Protein AF-A0A4R3SKT5-F1 (afdb_monomer_lite)

Structure (mmCIF, N/CA/C/O backbone):
data_AF-A0A4R3SKT5-F1
#
_entry.id   AF-A0A4R3SKT5-F1
#
loop_
_atom_site.group_PDB
_atom_site.id
_atom_site.type_symbol
_atom_site.label_atom_id
_atom_site.label_alt_id
_atom_site.label_comp_id
_atom_site.label_asym_id
_atom_site.label_entity_id
_atom_site.label_seq_id
_atom_site.pdbx_PDB_ins_code
_atom_site.Cartn_x
_atom_site.Cartn_y
_atom_site.Cartn_z
_atom_site.occupancy
_atom_site.B_iso_or_equiv
_atom_site.auth_seq_id
_atom_site.auth_comp_id
_atom_site.auth_asym_id
_atom_site.auth_atom_id
_atom_site.pdbx_PDB_model_num
ATOM 1 N N . MET A 1 1 ? 6.971 61.354 9.920 1.00 44.44 1 MET A N 1
ATOM 2 C CA . MET A 1 1 ? 5.887 60.884 9.034 1.00 44.44 1 MET A CA 1
ATOM 3 C C . MET A 1 1 ? 6.390 59.648 8.307 1.00 44.44 1 MET A C 1
ATOM 5 O O . MET A 1 1 ? 7.080 59.785 7.312 1.00 44.44 1 MET A O 1
ATOM 9 N N . ILE A 1 2 ? 6.127 58.465 8.864 1.00 46.84 2 ILE A N 1
ATOM 10 C CA . ILE A 1 2 ? 6.277 57.174 8.182 1.00 46.84 2 ILE A CA 1
ATOM 11 C C . ILE A 1 2 ? 4.860 56.619 8.070 1.00 46.84 2 ILE A C 1
ATOM 13 O O . ILE A 1 2 ? 4.186 56.496 9.095 1.00 46.84 2 ILE A O 1
ATOM 17 N N . ARG A 1 3 ? 4.406 56.363 6.842 1.00 46.06 3 ARG A N 1
ATOM 18 C CA . ARG A 1 3 ? 3.235 55.542 6.525 1.00 46.06 3 ARG A CA 1
ATOM 19 C C . ARG A 1 3 ? 3.490 54.831 5.199 1.00 46.06 3 ARG A C 1
ATOM 21 O O . ARG A 1 3 ? 3.531 55.471 4.153 1.00 46.06 3 ARG A O 1
ATOM 28 N N . ASP A 1 4 ? 3.689 53.524 5.318 1.00 45.78 4 ASP A N 1
ATOM 29 C CA . ASP A 1 4 ? 3.468 52.493 4.310 1.00 45.78 4 ASP A CA 1
ATOM 30 C C . ASP A 1 4 ? 2.100 52.614 3.626 1.00 45.78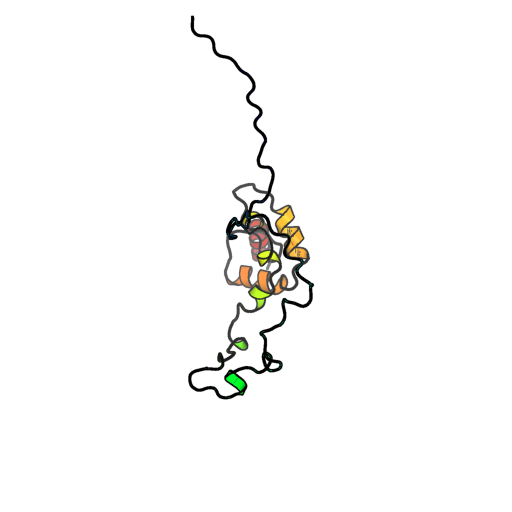 4 ASP A C 1
ATOM 32 O O . ASP A 1 4 ? 1.134 53.033 4.272 1.00 45.78 4 ASP A O 1
ATOM 36 N N . LEU A 1 5 ? 2.026 52.176 2.359 1.00 49.62 5 LEU A N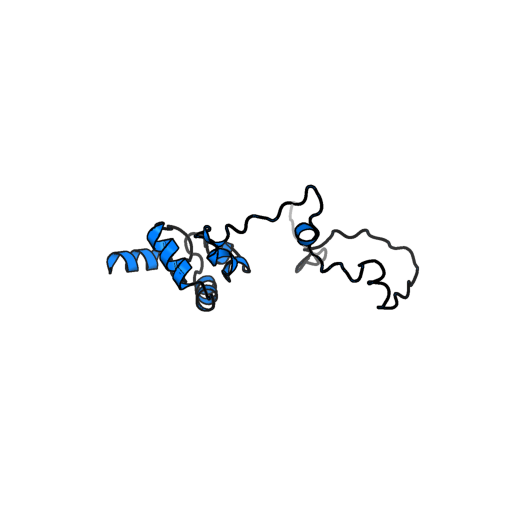 1
ATOM 37 C CA . LEU A 1 5 ? 1.122 51.124 1.847 1.00 49.62 5 LEU A CA 1
ATOM 38 C C . LEU A 1 5 ? 1.007 51.180 0.302 1.00 49.62 5 LEU A C 1
ATOM 40 O O . LEU A 1 5 ? 0.449 52.136 -0.223 1.00 49.62 5 LEU A O 1
ATOM 44 N N . THR A 1 6 ? 1.515 50.119 -0.364 1.00 46.47 6 THR A N 1
ATOM 45 C CA . THR A 1 6 ? 0.881 49.271 -1.427 1.00 46.47 6 THR A CA 1
ATOM 46 C C . THR A 1 6 ? 0.149 49.937 -2.609 1.00 46.47 6 THR A C 1
ATOM 48 O O . THR A 1 6 ? -0.624 50.854 -2.399 1.00 46.47 6 THR A O 1
ATOM 51 N N . GLN A 1 7 ? 0.182 49.530 -3.886 1.00 50.69 7 GLN A N 1
ATOM 52 C CA . GLN A 1 7 ? 0.373 48.303 -4.702 1.00 50.69 7 GLN A CA 1
ATOM 53 C C . GLN A 1 7 ? 0.477 48.839 -6.174 1.00 50.69 7 GLN A C 1
ATOM 55 O O . GLN A 1 7 ? 0.075 49.974 -6.407 1.00 50.69 7 GLN A O 1
ATOM 60 N N . ALA A 1 8 ? 0.967 48.203 -7.242 1.00 50.34 8 ALA A N 1
ATOM 61 C CA . ALA A 1 8 ? 1.114 46.807 -7.627 1.00 50.34 8 ALA A CA 1
ATOM 62 C C . ALA A 1 8 ? 2.272 46.691 -8.645 1.00 50.34 8 ALA A C 1
ATOM 64 O O . ALA A 1 8 ? 2.306 47.426 -9.629 1.00 50.34 8 ALA A O 1
ATOM 65 N N . ASN A 1 9 ? 3.200 45.762 -8.418 1.00 53.66 9 ASN A N 1
ATOM 66 C CA . ASN A 1 9 ? 3.939 45.120 -9.504 1.00 53.66 9 ASN A CA 1
ATOM 67 C C . ASN A 1 9 ? 3.237 43.781 -9.709 1.00 53.66 9 ASN A C 1
ATOM 69 O O . ASN A 1 9 ? 3.108 43.023 -8.746 1.00 53.66 9 ASN A O 1
ATOM 73 N N . ASP A 1 10 ? 2.741 43.531 -10.918 1.00 51.72 10 ASP A N 1
ATOM 74 C CA . ASP A 1 10 ? 2.002 42.317 -11.244 1.00 51.72 10 ASP A CA 1
ATOM 75 C C . ASP A 1 10 ? 2.899 41.085 -11.103 1.00 51.72 10 ASP A C 1
ATOM 77 O O . ASP A 1 10 ? 3.691 40.720 -11.972 1.00 51.72 10 ASP A O 1
ATOM 81 N N . THR A 1 11 ? 2.742 40.441 -9.954 1.00 52.59 11 THR A N 1
ATOM 82 C CA . THR A 1 11 ? 3.103 39.057 -9.697 1.00 52.59 11 THR A CA 1
ATOM 83 C C . THR A 1 11 ? 2.291 38.169 -10.638 1.00 52.59 11 THR A C 1
ATOM 85 O O . THR A 1 11 ? 1.130 37.866 -10.364 1.00 52.59 11 THR A O 1
ATOM 88 N N . ALA A 1 12 ? 2.899 37.708 -11.729 1.00 52.94 12 ALA A N 1
ATOM 89 C CA . ALA A 1 12 ? 2.427 36.509 -12.404 1.00 52.94 12 ALA A CA 1
ATOM 90 C C . ALA A 1 12 ? 3.030 35.290 -11.694 1.00 52.94 12 ALA A C 1
ATOM 92 O O . ALA A 1 12 ? 4.238 35.065 -11.664 1.00 52.94 12 ALA A O 1
ATOM 93 N N . VAL A 1 13 ? 2.128 34.560 -11.057 1.00 47.25 13 VAL A N 1
ATOM 94 C CA . VAL A 1 13 ? 2.309 33.323 -10.307 1.00 47.25 13 VAL A CA 1
ATOM 95 C C . VAL A 1 13 ? 2.850 32.239 -11.246 1.00 47.25 13 VAL A C 1
ATOM 97 O O . VAL A 1 13 ? 2.244 31.981 -12.283 1.00 47.25 13 VAL A O 1
ATOM 100 N N . ILE A 1 14 ? 3.944 31.557 -10.884 1.00 49.47 14 ILE A N 1
ATOM 101 C CA . ILE A 1 14 ? 4.257 30.255 -11.491 1.00 49.47 14 ILE A CA 1
ATOM 102 C C . ILE A 1 14 ? 3.244 29.261 -10.922 1.00 49.47 14 ILE A C 1
ATOM 104 O O . ILE A 1 14 ? 3.438 28.677 -9.859 1.00 49.47 14 ILE A O 1
ATOM 108 N N . THR A 1 15 ? 2.111 29.111 -11.600 1.00 49.22 15 THR A N 1
ATOM 109 C CA . THR A 1 15 ? 1.235 27.962 -11.406 1.00 49.22 15 THR A CA 1
ATOM 110 C C . THR A 1 15 ? 1.773 26.805 -12.233 1.00 49.22 15 THR A C 1
ATOM 112 O O . THR A 1 15 ? 1.680 26.832 -13.455 1.00 49.22 15 THR A O 1
ATOM 115 N N . GLY A 1 16 ? 2.274 25.781 -11.548 1.00 42.69 16 GLY A N 1
ATOM 116 C CA . GLY A 1 16 ? 2.308 24.416 -12.062 1.00 42.69 16 GLY A CA 1
ATOM 117 C C . GLY A 1 16 ? 3.456 24.041 -13.004 1.00 42.69 16 GLY A C 1
ATOM 118 O O . GLY A 1 16 ? 3.398 24.285 -14.200 1.00 42.69 16 GLY A O 1
ATOM 119 N N . ASN A 1 17 ? 4.364 23.238 -12.443 1.00 52.34 17 ASN A N 1
ATOM 120 C CA . ASN A 1 17 ? 4.976 22.067 -13.082 1.00 52.34 17 ASN A CA 1
ATOM 121 C C . ASN A 1 17 ? 6.165 22.275 -14.048 1.00 52.34 17 ASN A C 1
ATOM 123 O O . ASN A 1 17 ? 6.113 21.874 -15.205 1.00 52.34 17 ASN A O 1
ATOM 127 N N . ASP A 1 18 ? 7.291 22.767 -13.522 1.00 49.84 18 ASP A N 1
ATOM 128 C CA . ASP A 1 18 ? 8.622 22.692 -14.161 1.00 49.84 18 ASP A CA 1
ATOM 129 C C . ASP A 1 18 ? 9.415 21.436 -13.716 1.00 49.84 18 ASP A C 1
ATOM 131 O O . ASP A 1 18 ? 10.611 21.484 -13.425 1.00 49.84 18 ASP A O 1
ATOM 135 N N . PHE A 1 19 ? 8.766 20.270 -13.662 1.00 47.69 19 PHE A N 1
ATOM 136 C CA . PHE A 1 19 ? 9.470 18.982 -13.601 1.00 47.69 19 PHE A CA 1
ATOM 137 C C . PHE A 1 19 ? 9.872 18.585 -15.027 1.00 47.69 19 PHE A C 1
ATOM 139 O O . PHE A 1 19 ? 9.141 17.853 -15.683 1.00 47.69 19 PHE A O 1
ATOM 146 N N . ASN A 1 20 ? 10.975 19.162 -15.527 1.00 45.50 20 ASN A N 1
ATOM 147 C CA . ASN A 1 20 ? 11.893 18.634 -16.561 1.00 45.50 20 AS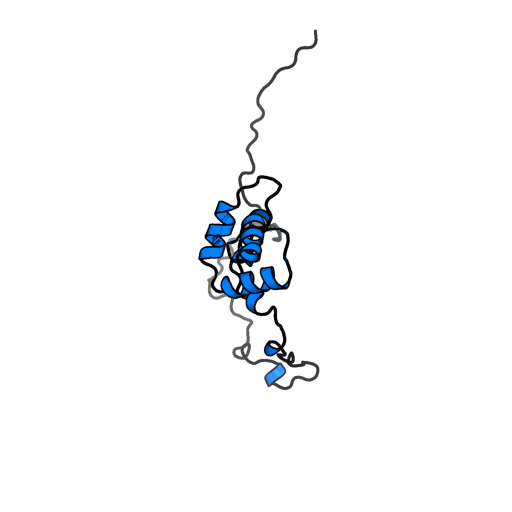N A CA 1
ATOM 148 C C . ASN A 1 20 ? 12.593 19.772 -17.326 1.00 45.50 20 ASN A C 1
ATOM 150 O O . ASN A 1 20 ? 12.322 20.030 -18.497 1.00 45.50 20 ASN A O 1
ATOM 154 N N . ARG A 1 21 ? 13.571 20.421 -16.685 1.00 50.94 21 ARG A N 1
ATOM 155 C CA . ARG A 1 21 ? 14.604 21.204 -17.383 1.00 50.94 21 ARG A CA 1
ATOM 156 C C . ARG A 1 21 ? 15.960 20.512 -17.273 1.00 50.94 21 ARG A C 1
ATOM 158 O O . ARG A 1 21 ? 16.827 20.934 -16.522 1.00 50.94 21 ARG A O 1
ATOM 165 N N . CYS A 1 22 ? 16.143 19.487 -18.095 1.00 45.81 22 CYS A N 1
ATOM 166 C CA . CYS A 1 22 ? 17.452 19.116 -18.628 1.00 45.81 22 CYS A CA 1
ATOM 167 C C . CYS A 1 22 ? 17.334 19.108 -20.154 1.00 45.81 22 CYS A C 1
ATOM 169 O O . CYS A 1 22 ? 17.171 18.066 -20.777 1.00 45.81 22 CYS A O 1
ATOM 171 N N . GLY A 1 23 ? 17.356 20.297 -20.752 1.00 53.50 23 GLY A N 1
ATOM 172 C CA . GLY A 1 23 ? 17.465 20.479 -22.194 1.00 53.50 23 GLY A CA 1
ATOM 173 C C . GLY A 1 23 ? 18.299 21.729 -22.479 1.00 53.50 23 GLY A C 1
ATOM 174 O O . GLY A 1 23 ? 18.075 22.749 -21.821 1.00 53.50 23 GLY A O 1
ATOM 175 N N . PRO A 1 24 ? 19.281 21.676 -23.396 1.00 47.88 24 PRO A N 1
ATOM 176 C CA . PRO A 1 24 ? 20.041 22.856 -23.772 1.00 47.88 24 PRO A CA 1
ATOM 177 C C . PRO A 1 24 ? 19.131 23.825 -24.534 1.00 47.88 24 PRO A C 1
ATOM 179 O O . PRO A 1 24 ? 18.434 23.442 -25.472 1.00 47.88 24 PRO A O 1
ATOM 182 N N . VAL A 1 25 ? 19.151 25.096 -24.133 1.00 47.00 25 VAL A N 1
ATOM 183 C CA . VAL A 1 25 ? 18.638 26.197 -24.952 1.00 47.00 25 VAL A CA 1
ATOM 184 C C . VAL A 1 25 ? 19.500 26.297 -26.207 1.00 47.00 25 VAL A C 1
ATOM 186 O O . VAL A 1 25 ? 20.675 26.652 -26.129 1.00 47.00 25 VAL A O 1
ATOM 189 N N . ILE A 1 26 ? 18.916 25.978 -27.360 1.00 49.06 26 ILE A N 1
ATOM 190 C CA . ILE A 1 26 ? 19.489 26.294 -28.668 1.00 49.06 26 ILE A CA 1
ATOM 191 C C . ILE A 1 26 ? 18.460 27.143 -29.416 1.00 49.06 26 ILE A C 1
ATOM 193 O O . ILE A 1 26 ? 17.638 26.636 -30.172 1.00 49.06 26 ILE A O 1
ATOM 197 N N . GLU A 1 27 ? 18.480 28.453 -29.172 1.00 46.47 27 GLU A N 1
ATOM 198 C CA . GLU A 1 27 ? 17.926 29.420 -30.117 1.00 46.47 27 GLU A CA 1
ATOM 199 C C . GLU A 1 27 ? 19.018 29.772 -31.127 1.00 46.47 27 GLU A C 1
ATOM 201 O O . GLU A 1 27 ? 19.845 30.649 -30.895 1.00 46.47 27 GLU A O 1
ATOM 206 N N . THR A 1 28 ? 19.009 29.099 -32.273 1.00 48.84 28 THR A N 1
ATOM 207 C CA . THR A 1 28 ? 19.484 29.690 -33.523 1.00 48.84 28 THR A CA 1
ATOM 208 C C . THR A 1 28 ? 18.545 29.277 -34.644 1.00 48.84 28 THR A C 1
ATOM 210 O O . THR A 1 28 ? 18.263 28.105 -34.876 1.00 48.84 28 THR A O 1
ATOM 213 N N . SER A 1 29 ? 18.013 30.296 -35.307 1.00 53.53 29 SER A N 1
ATOM 214 C CA . SER A 1 29 ? 17.077 30.242 -36.418 1.00 53.53 29 SER A CA 1
ATOM 215 C C . SER A 1 29 ? 17.454 29.192 -37.466 1.00 53.53 29 SER A C 1
ATOM 217 O O . SER A 1 29 ? 18.396 29.366 -38.234 1.00 53.53 29 SER A O 1
ATOM 219 N N . GLY A 1 30 ? 16.671 28.121 -37.533 1.00 50.03 30 GLY A N 1
ATOM 220 C CA . GLY A 1 30 ? 16.757 27.109 -38.575 1.00 50.03 30 GLY A CA 1
ATOM 221 C C . GLY A 1 30 ? 15.606 26.130 -38.421 1.00 50.03 30 GLY A C 1
ATOM 222 O O . GLY A 1 30 ? 15.597 25.319 -37.501 1.00 50.03 30 GLY A O 1
ATOM 223 N N . VAL A 1 31 ? 14.606 26.208 -39.299 1.00 52.81 31 VAL A N 1
ATOM 224 C CA . VAL A 1 31 ? 13.536 25.205 -39.348 1.00 52.81 31 VAL A CA 1
ATOM 225 C C .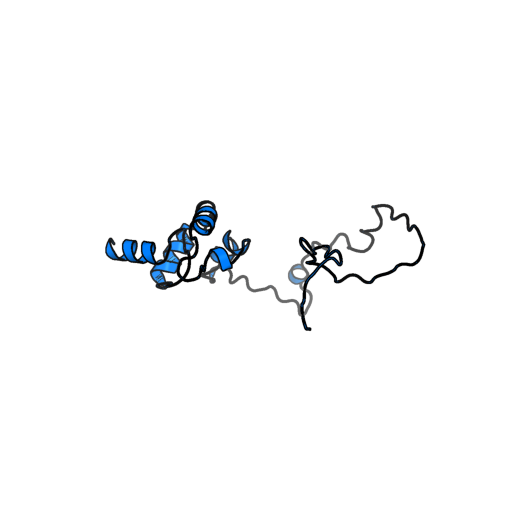 VAL A 1 31 ? 14.148 23.909 -39.879 1.00 52.81 31 VAL A C 1
ATOM 227 O O . VAL A 1 31 ? 14.199 23.690 -41.088 1.00 52.81 31 VAL A O 1
ATOM 230 N N . ILE A 1 32 ? 14.635 23.048 -38.986 1.00 53.91 32 ILE A N 1
ATOM 231 C CA . ILE A 1 32 ? 14.934 21.660 -39.334 1.00 53.91 32 ILE A CA 1
ATOM 232 C C . ILE A 1 32 ? 13.580 20.973 -39.489 1.00 53.91 32 ILE A C 1
ATOM 234 O O . ILE A 1 32 ? 12.882 20.700 -38.513 1.00 53.91 32 ILE A O 1
ATOM 238 N N . ARG A 1 33 ? 13.173 20.724 -40.736 1.00 54.25 33 ARG A N 1
ATOM 239 C CA . ARG A 1 33 ? 12.068 19.806 -41.013 1.00 54.25 33 ARG A CA 1
ATOM 240 C C . ARG A 1 33 ? 12.565 18.401 -40.682 1.00 54.25 33 ARG A C 1
ATOM 242 O O . ARG A 1 33 ? 13.167 17.757 -41.531 1.00 54.25 33 ARG A O 1
ATOM 249 N N . VAL A 1 34 ? 12.347 17.950 -39.451 1.00 52.34 34 VAL A N 1
ATOM 250 C CA . VAL A 1 34 ? 12.487 16.531 -39.120 1.00 52.34 34 VAL A CA 1
ATOM 251 C C . VAL A 1 34 ? 11.351 15.780 -39.815 1.00 52.34 34 VAL A C 1
ATOM 253 O O . VAL A 1 34 ? 10.176 16.007 -39.525 1.00 52.34 34 VAL A O 1
ATOM 256 N N . ASN A 1 35 ? 11.682 14.921 -40.780 1.00 53.44 35 ASN A N 1
ATOM 257 C CA . ASN A 1 35 ? 10.750 13.878 -41.187 1.00 53.44 35 ASN A CA 1
ATOM 258 C C . ASN A 1 35 ? 10.692 12.882 -40.023 1.00 53.44 35 ASN A C 1
ATOM 260 O O . ASN A 1 35 ? 11.726 12.467 -39.505 1.00 53.44 35 ASN A O 1
ATOM 264 N N . GLY A 1 36 ? 9.491 12.490 -39.593 1.00 51.69 36 GLY A N 1
ATOM 265 C CA . GLY A 1 36 ? 9.292 11.577 -38.454 1.00 51.69 36 GLY A CA 1
ATOM 266 C C . GLY A 1 36 ? 9.907 10.176 -38.614 1.00 51.69 36 GLY A C 1
ATOM 267 O O . GLY A 1 36 ? 9.743 9.343 -37.732 1.00 51.69 36 GLY A O 1
ATOM 268 N N . SER A 1 37 ? 10.604 9.907 -39.721 1.00 53.81 37 SER A N 1
ATOM 269 C CA . SER A 1 37 ? 11.348 8.680 -40.010 1.00 53.81 37 SER A CA 1
ATOM 270 C C . SER A 1 37 ? 12.789 8.674 -39.485 1.00 53.81 37 SER A C 1
ATOM 272 O O . SER A 1 37 ? 13.405 7.613 -39.448 1.00 53.81 37 SER A O 1
ATOM 274 N N . ASP A 1 38 ? 13.338 9.818 -39.068 1.00 52.66 38 ASP A N 1
ATOM 275 C CA . ASP A 1 38 ? 14.779 9.950 -38.784 1.00 52.66 38 ASP A CA 1
ATOM 276 C C . ASP A 1 38 ? 15.187 9.559 -37.348 1.00 52.66 38 ASP A C 1
ATOM 278 O O . ASP A 1 38 ? 16.347 9.697 -36.968 1.00 52.66 38 ASP A O 1
ATOM 282 N N . PHE A 1 39 ? 14.266 9.014 -36.545 1.00 55.75 39 PHE A N 1
ATOM 283 C CA . PHE A 1 39 ? 14.557 8.561 -35.175 1.00 55.75 39 PHE A CA 1
ATOM 284 C C . PHE A 1 39 ? 14.976 7.083 -35.059 1.00 55.75 39 PHE A C 1
ATOM 286 O O . PHE A 1 39 ? 15.234 6.623 -33.951 1.00 55.75 39 PHE A O 1
ATOM 293 N N . HIS A 1 40 ? 15.084 6.334 -36.165 1.00 58.09 40 HIS A N 1
ATOM 294 C CA . HIS A 1 40 ? 15.357 4.884 -36.125 1.00 58.09 40 HIS A CA 1
ATOM 295 C C . HIS A 1 40 ? 16.676 4.416 -36.765 1.00 58.09 40 HIS A C 1
ATOM 297 O O . HIS A 1 40 ? 16.882 3.220 -36.940 1.00 58.09 40 HIS A O 1
ATOM 303 N N . ALA A 1 41 ? 17.619 5.307 -37.071 1.00 59.41 41 ALA A N 1
ATOM 304 C CA . ALA A 1 41 ? 18.822 4.948 -37.834 1.00 59.41 41 ALA A CA 1
ATOM 305 C C . ALA A 1 41 ? 19.986 4.332 -37.015 1.00 59.41 41 ALA A C 1
ATOM 307 O O . ALA A 1 41 ? 21.146 4.562 -37.352 1.00 59.41 41 ALA A O 1
ATOM 308 N N . GLY A 1 42 ? 19.730 3.581 -35.938 1.00 63.22 42 GLY A N 1
ATOM 309 C CA . GLY A 1 42 ? 20.839 3.096 -35.098 1.00 63.22 42 GLY A CA 1
ATOM 310 C C . GLY A 1 42 ? 20.590 1.906 -34.184 1.00 63.22 42 GLY A C 1
ATOM 311 O O . GLY A 1 42 ? 21.507 1.541 -33.456 1.00 63.22 42 GLY A O 1
ATOM 312 N N . VAL A 1 43 ? 19.401 1.302 -34.198 1.00 64.06 43 VAL A N 1
ATOM 313 C CA . VAL A 1 43 ? 19.130 0.098 -33.402 1.00 64.06 43 VAL A CA 1
ATOM 314 C C . VAL A 1 43 ? 19.153 -1.103 -34.351 1.00 64.06 43 VAL A C 1
ATOM 316 O O . VAL A 1 43 ? 18.249 -1.208 -35.182 1.00 64.06 43 VAL A O 1
ATOM 319 N N . PRO A 1 44 ? 20.185 -1.966 -34.291 1.00 75.19 44 PRO A N 1
ATOM 320 C CA . PRO A 1 44 ? 20.249 -3.195 -35.079 1.00 75.19 44 PRO A CA 1
ATOM 321 C C . PRO A 1 44 ? 19.008 -4.074 -34.866 1.00 75.19 44 PRO A C 1
ATOM 323 O O . PRO A 1 44 ? 18.427 -4.066 -33.784 1.00 75.19 44 PRO A O 1
ATOM 326 N N . GLU A 1 45 ? 18.582 -4.831 -35.880 1.00 75.06 45 GLU A N 1
ATOM 327 C CA . GLU A 1 45 ? 17.364 -5.669 -35.838 1.00 75.06 45 GLU A CA 1
ATOM 328 C C . GLU A 1 45 ? 17.391 -6.723 -34.707 1.00 75.06 45 GLU A C 1
ATOM 330 O O . GLU A 1 45 ? 16.349 -7.157 -34.210 1.00 75.06 45 GLU A O 1
ATOM 335 N N . ASP A 1 46 ? 18.591 -7.083 -34.257 1.00 73.69 46 ASP A N 1
ATOM 336 C CA . ASP A 1 46 ? 18.920 -8.034 -33.200 1.00 73.69 46 ASP A CA 1
ATOM 337 C C . ASP A 1 46 ? 19.041 -7.408 -31.802 1.00 73.69 46 ASP A C 1
ATOM 339 O O . ASP A 1 46 ? 19.466 -8.079 -30.867 1.00 73.69 46 ASP A O 1
ATOM 343 N N . TRP A 1 47 ? 18.602 -6.162 -31.602 1.00 77.06 47 TRP A N 1
ATOM 344 C CA . TRP A 1 47 ? 18.578 -5.528 -30.273 1.00 77.06 47 TRP A CA 1
ATOM 345 C C . TRP A 1 47 ? 17.782 -6.314 -29.218 1.00 77.06 47 TRP A C 1
ATOM 347 O O . TRP A 1 47 ? 18.005 -6.154 -28.021 1.00 77.06 47 TRP A O 1
ATOM 357 N N . HIS A 1 48 ? 16.858 -7.166 -29.665 1.00 76.12 48 HIS A N 1
ATOM 358 C CA . HIS A 1 48 ? 16.075 -8.064 -28.820 1.00 76.12 48 HIS A CA 1
ATOM 359 C C . HIS A 1 48 ? 16.875 -9.263 -28.288 1.00 76.12 48 HIS A C 1
ATOM 361 O O . HIS A 1 48 ? 16.368 -10.010 -27.450 1.00 76.12 48 HIS A O 1
ATOM 367 N N . VAL A 1 49 ? 18.079 -9.509 -28.808 1.00 81.50 49 VAL A N 1
ATOM 368 C CA . VAL A 1 49 ? 18.886 -10.658 -28.414 1.00 81.50 49 VAL A CA 1
ATOM 369 C C . VAL A 1 49 ? 19.666 -10.310 -27.151 1.00 81.50 49 VAL A C 1
ATOM 371 O O . VAL A 1 49 ? 20.568 -9.477 -27.158 1.00 81.50 49 VAL A O 1
ATOM 374 N N . ASP A 1 50 ? 19.316 -10.979 -26.055 1.00 76.12 50 ASP A N 1
ATOM 375 C CA . ASP A 1 50 ? 19.967 -10.812 -24.760 1.00 76.12 50 ASP A CA 1
ATOM 376 C C . ASP A 1 50 ? 21.467 -11.192 -24.844 1.00 76.12 50 ASP A C 1
ATOM 378 O O . ASP A 1 50 ? 21.792 -12.341 -25.174 1.00 76.12 50 ASP A O 1
ATOM 382 N N . PRO A 1 51 ? 22.405 -10.279 -24.518 1.00 78.38 51 PRO A N 1
ATOM 383 C CA . PRO A 1 51 ? 23.838 -10.577 -24.461 1.00 78.38 51 PRO A CA 1
ATOM 384 C C . PRO A 1 51 ? 24.192 -11.763 -23.550 1.00 78.38 51 PRO A C 1
ATOM 386 O O . PRO A 1 51 ? 25.191 -12.448 -23.788 1.00 78.38 51 PRO A O 1
ATOM 389 N N . VAL A 1 52 ? 23.367 -12.039 -22.533 1.00 79.69 52 VAL A N 1
ATOM 390 C CA . VAL A 1 52 ? 23.477 -13.232 -21.684 1.00 79.69 52 VAL A CA 1
ATOM 391 C C . VAL A 1 52 ? 23.218 -14.502 -22.498 1.00 79.69 52 VAL A C 1
ATOM 393 O O . VAL A 1 52 ? 23.975 -15.467 -22.387 1.00 79.69 52 VAL A O 1
ATOM 396 N N . ALA A 1 53 ? 22.182 -14.509 -23.343 1.00 76.56 53 ALA A N 1
ATOM 397 C CA . ALA A 1 53 ? 21.839 -15.645 -24.201 1.00 76.56 53 ALA A CA 1
ATOM 398 C C . ALA A 1 53 ? 22.899 -15.894 -25.287 1.00 76.56 53 ALA A C 1
ATOM 400 O O . ALA A 1 53 ? 23.113 -17.035 -25.694 1.00 76.56 53 ALA A O 1
ATOM 401 N N . LEU A 1 54 ? 23.605 -14.841 -25.709 1.00 79.62 54 LEU A N 1
ATOM 402 C CA . LEU A 1 54 ? 24.738 -14.924 -26.635 1.00 79.62 54 LEU A CA 1
ATOM 403 C C . LEU A 1 54 ? 26.049 -15.382 -25.979 1.00 79.62 54 LEU A C 1
ATOM 405 O O . LEU A 1 54 ? 27.043 -15.568 -26.680 1.00 79.62 54 LEU A O 1
ATOM 409 N N . GLY A 1 55 ? 26.077 -15.573 -24.655 1.00 76.88 55 GLY A N 1
ATOM 410 C CA . GLY A 1 55 ? 27.265 -16.044 -23.943 1.00 76.88 55 GLY A CA 1
ATOM 411 C C . GLY A 1 55 ? 28.433 -15.058 -23.993 1.00 76.88 55 GLY A C 1
ATOM 412 O O . GLY A 1 55 ? 29.592 -15.478 -23.981 1.00 76.88 55 GLY A O 1
ATOM 413 N N . VAL A 1 56 ? 28.145 -13.752 -24.075 1.00 83.50 56 VAL A N 1
ATOM 414 C CA . VAL A 1 56 ? 29.172 -12.705 -24.126 1.00 83.50 56 VAL A CA 1
ATOM 415 C C . VAL A 1 56 ? 30.027 -12.762 -22.848 1.00 83.50 56 VAL A C 1
ATOM 417 O O . VAL A 1 56 ? 29.490 -12.640 -21.742 1.00 83.50 56 VAL A O 1
ATOM 420 N N . PRO A 1 57 ? 31.361 -12.930 -22.953 1.00 76.62 57 PRO A N 1
ATOM 421 C CA . PRO A 1 57 ? 32.229 -13.020 -21.784 1.00 76.62 57 PRO A CA 1
ATOM 422 C C . PRO A 1 57 ? 32.110 -11.789 -20.877 1.00 76.62 57 PRO A C 1
ATOM 424 O O . PRO A 1 57 ? 32.212 -10.655 -21.335 1.00 76.62 57 PRO A O 1
ATOM 427 N N . GLY A 1 58 ? 31.929 -12.015 -19.574 1.00 76.44 58 GLY A N 1
ATOM 428 C CA . GLY A 1 58 ? 31.805 -10.948 -18.573 1.00 76.44 58 GLY A CA 1
ATOM 429 C C . GLY A 1 58 ? 30.374 -10.469 -18.311 1.00 76.44 58 GLY A C 1
ATOM 430 O O . GLY A 1 58 ? 30.157 -9.783 -17.313 1.00 76.44 58 GLY A O 1
ATOM 431 N N . VAL A 1 59 ? 29.394 -10.880 -19.123 1.00 81.44 59 VAL A N 1
ATOM 432 C CA . VAL A 1 59 ? 27.970 -10.649 -18.853 1.00 81.44 59 VAL A CA 1
ATOM 433 C C . VAL A 1 59 ? 27.433 -11.830 -18.043 1.00 81.44 59 VAL A C 1
ATOM 435 O O . VAL A 1 59 ? 27.438 -12.968 -18.508 1.00 81.44 59 VAL A O 1
ATOM 438 N N . ARG A 1 60 ? 27.004 -11.585 -16.801 1.00 75.44 60 ARG A N 1
ATOM 439 C CA . ARG A 1 60 ? 26.363 -12.608 -15.959 1.00 75.44 60 ARG A CA 1
ATOM 440 C C . ARG A 1 60 ? 24.851 -12.485 -16.086 1.00 75.44 60 ARG A C 1
ATOM 442 O O . ARG A 1 60 ? 24.333 -11.373 -16.023 1.00 75.44 60 ARG A O 1
ATOM 449 N N . ARG A 1 61 ? 24.156 -13.621 -16.213 1.00 70.19 61 ARG A N 1
ATOM 450 C CA . ARG A 1 61 ? 22.710 -13.663 -15.972 1.00 70.19 61 ARG A CA 1
ATOM 451 C C . ARG A 1 61 ? 22.489 -13.238 -14.517 1.00 70.19 61 ARG A C 1
ATOM 453 O O . ARG A 1 61 ? 23.189 -13.790 -13.664 1.00 70.19 61 ARG A O 1
ATOM 460 N N . PRO A 1 62 ? 21.591 -12.289 -14.210 1.00 67.69 62 PRO A N 1
ATOM 461 C CA . PRO A 1 62 ? 21.120 -12.173 -12.840 1.00 67.69 62 PRO A CA 1
ATOM 462 C C . PRO A 1 62 ? 20.536 -13.538 -12.469 1.00 67.69 62 PRO A C 1
ATOM 464 O O . PRO A 1 62 ? 19.699 -14.076 -13.195 1.00 67.69 62 PRO A O 1
ATOM 467 N N . GLU A 1 63 ? 21.068 -14.161 -11.421 1.00 66.56 63 GLU A N 1
ATOM 468 C CA . GLU A 1 63 ? 20.423 -15.324 -10.825 1.00 66.56 63 GLU A CA 1
ATOM 469 C C . GLU A 1 63 ? 19.069 -14.803 -10.348 1.00 66.56 63 GLU A C 1
ATOM 471 O O . GLU A 1 63 ? 19.003 -13.910 -9.505 1.00 66.56 63 GLU A O 1
ATOM 476 N N . THR A 1 64 ? 18.002 -15.203 -11.038 1.00 63.50 64 THR A N 1
ATOM 477 C CA . THR A 1 64 ? 16.636 -14.823 -10.691 1.00 63.50 64 THR A CA 1
ATOM 478 C C . THR A 1 64 ? 16.265 -15.599 -9.439 1.00 63.50 64 THR A C 1
ATOM 480 O O . THR A 1 64 ? 15.493 -16.551 -9.496 1.00 63.50 64 THR A O 1
ATOM 483 N N . ASP A 1 65 ? 16.823 -15.189 -8.308 1.00 57.09 65 ASP A N 1
ATOM 484 C CA . ASP A 1 65 ? 16.365 -15.573 -6.975 1.00 57.09 65 ASP A CA 1
ATOM 485 C C . ASP A 1 65 ? 15.126 -14.738 -6.595 1.00 57.09 65 ASP A C 1
ATOM 487 O O . ASP A 1 65 ? 14.864 -14.450 -5.430 1.00 57.09 65 ASP A O 1
ATOM 491 N N . ASP A 1 66 ? 14.339 -14.314 -7.590 1.00 55.06 66 ASP A N 1
ATOM 492 C CA . ASP A 1 66 ? 13.110 -13.548 -7.393 1.00 55.06 66 ASP A CA 1
ATOM 493 C C . ASP A 1 66 ? 12.058 -14.377 -6.630 1.00 55.06 66 ASP A C 1
ATOM 495 O O . ASP A 1 66 ? 11.204 -13.809 -5.950 1.00 55.06 66 ASP A O 1
ATOM 499 N N . GLU A 1 67 ? 12.159 -15.714 -6.660 1.00 56.91 67 GLU A N 1
ATOM 500 C CA . GLU A 1 67 ? 11.344 -16.607 -5.823 1.00 56.91 67 GLU A CA 1
ATOM 501 C C . GLU A 1 67 ? 11.690 -16.521 -4.322 1.00 56.91 67 GLU A C 1
ATOM 503 O O . GLU A 1 67 ? 10.843 -16.848 -3.491 1.00 56.91 67 GLU A O 1
ATOM 508 N N . GLU A 1 68 ? 12.879 -16.037 -3.940 1.00 66.06 68 GLU A N 1
ATOM 509 C CA . GLU A 1 68 ? 13.287 -15.889 -2.532 1.00 66.06 68 GLU A CA 1
ATOM 510 C C . GLU A 1 68 ? 13.041 -14.489 -1.955 1.00 66.06 68 GLU A C 1
ATOM 512 O O . GLU A 1 68 ? 13.335 -14.260 -0.781 1.00 66.06 68 GLU A O 1
ATOM 517 N N . ASN A 1 69 ? 12.477 -13.542 -2.716 1.00 78.19 69 ASN A N 1
ATOM 518 C CA . ASN A 1 69 ? 12.166 -12.216 -2.183 1.00 78.19 69 ASN A CA 1
ATOM 519 C C . ASN A 1 69 ? 10.745 -12.172 -1.576 1.00 78.19 69 ASN A C 1
ATOM 521 O O . ASN A 1 69 ? 9.777 -11.936 -2.304 1.00 78.19 69 ASN A O 1
ATOM 525 N N . PRO A 1 70 ? 10.572 -12.293 -0.240 1.00 78.75 70 PRO A N 1
ATOM 526 C CA . PRO A 1 70 ? 9.254 -12.233 0.406 1.00 78.75 70 PRO A CA 1
ATOM 527 C C . PRO A 1 70 ? 8.545 -10.879 0.229 1.00 78.75 70 PRO A C 1
ATOM 529 O O . PRO A 1 70 ? 7.369 -10.746 0.571 1.00 78.75 70 PRO A O 1
ATOM 532 N N . LEU A 1 71 ? 9.243 -9.866 -0.294 1.00 87.44 71 LEU A N 1
ATOM 533 C CA . LEU A 1 71 ? 8.716 -8.534 -0.577 1.00 87.44 71 LEU A CA 1
ATOM 534 C C . LEU A 1 71 ? 8.467 -8.295 -2.072 1.00 87.44 71 LEU A C 1
ATOM 536 O O . LEU A 1 71 ? 8.149 -7.166 -2.440 1.00 87.44 71 LEU A O 1
ATOM 540 N N . ALA A 1 72 ? 8.564 -9.321 -2.929 1.00 88.94 72 ALA A N 1
ATOM 541 C CA . ALA A 1 72 ? 8.319 -9.193 -4.368 1.00 88.94 72 ALA A CA 1
ATOM 542 C C . ALA A 1 72 ? 6.954 -8.554 -4.669 1.00 88.94 72 ALA A C 1
ATOM 544 O O . ALA A 1 72 ? 6.859 -7.695 -5.533 1.00 88.94 72 ALA A O 1
ATOM 545 N N . TRP A 1 73 ? 5.922 -8.854 -3.877 1.00 91.44 73 TRP A N 1
ATOM 546 C CA . TRP A 1 73 ? 4.588 -8.258 -4.018 1.00 91.44 73 TRP A CA 1
ATOM 547 C C . TRP A 1 73 ? 4.554 -6.724 -3.892 1.00 91.44 73 TRP A C 1
ATOM 549 O O . TRP A 1 73 ? 3.603 -6.088 -4.345 1.00 91.44 73 TRP A O 1
ATOM 559 N N . GLN A 1 74 ? 5.553 -6.094 -3.264 1.00 92.06 74 GLN A N 1
ATOM 560 C CA . GLN A 1 74 ? 5.582 -4.636 -3.122 1.00 92.06 74 GLN A CA 1
ATOM 561 C C . GLN A 1 74 ? 5.742 -3.928 -4.469 1.00 92.06 74 GLN A C 1
ATOM 563 O O . GLN A 1 74 ? 5.275 -2.794 -4.606 1.00 92.06 74 GLN A O 1
ATOM 568 N N . VAL A 1 75 ? 6.353 -4.581 -5.464 1.00 90.38 75 VAL A N 1
ATOM 569 C CA . VAL A 1 75 ? 6.556 -3.996 -6.800 1.00 90.38 75 VAL A CA 1
ATOM 570 C C . VAL A 1 75 ? 5.230 -3.745 -7.520 1.00 90.38 75 VAL A C 1
ATOM 572 O O . VAL A 1 75 ? 5.100 -2.757 -8.237 1.00 90.38 75 VAL A O 1
ATOM 575 N N . ASP A 1 76 ? 4.217 -4.564 -7.232 1.00 91.44 76 ASP A N 1
ATOM 576 C CA . ASP A 1 76 ? 2.870 -4.460 -7.801 1.00 91.44 76 ASP A CA 1
ATOM 577 C C . ASP A 1 76 ? 1.949 -3.549 -6.966 1.00 91.44 76 ASP A C 1
ATOM 579 O O . ASP A 1 76 ? 0.739 -3.451 -7.196 1.00 91.44 76 ASP A O 1
ATOM 583 N N . SER A 1 77 ? 2.494 -2.863 -5.956 1.00 94.50 77 SER A N 1
ATOM 584 C CA . SER A 1 77 ? 1.703 -1.998 -5.090 1.00 94.50 77 SER A CA 1
ATOM 585 C C . SER A 1 77 ? 1.301 -0.698 -5.795 1.00 94.50 77 SER A C 1
ATOM 587 O O . SER A 1 77 ? 2.122 0.122 -6.205 1.00 94.50 77 SER A O 1
ATOM 589 N N . LEU A 1 78 ? -0.010 -0.454 -5.879 1.00 95.00 78 LEU A N 1
ATOM 590 C CA . LEU A 1 78 ? -0.544 0.761 -6.502 1.00 95.00 78 LEU A CA 1
ATOM 591 C C . LEU A 1 78 ? -0.098 2.041 -5.771 1.00 95.00 78 LEU A C 1
ATOM 593 O O . LEU A 1 78 ? 0.047 3.092 -6.387 1.00 95.00 78 LEU A O 1
ATOM 597 N N . CYS A 1 79 ? 0.139 1.963 -4.457 1.00 93.44 79 CYS A N 1
ATOM 598 C CA . CYS A 1 79 ? 0.561 3.111 -3.655 1.00 93.44 79 CYS A CA 1
ATOM 599 C C . CYS A 1 79 ? 1.944 3.650 -4.045 1.00 93.44 79 CYS A C 1
ATOM 601 O O . CYS A 1 79 ? 2.158 4.855 -3.928 1.00 93.44 79 CYS A O 1
ATOM 603 N N . ALA A 1 80 ? 2.844 2.809 -4.568 1.00 90.38 80 ALA A N 1
ATOM 604 C CA . ALA A 1 80 ? 4.158 3.241 -5.049 1.00 90.38 80 ALA A CA 1
ATOM 605 C C . ALA A 1 80 ? 4.075 4.188 -6.264 1.00 90.38 80 ALA A C 1
ATOM 607 O O . ALA A 1 80 ? 5.031 4.896 -6.566 1.00 90.38 80 ALA A O 1
ATOM 608 N N . GLN A 1 81 ? 2.926 4.227 -6.944 1.00 89.75 81 GLN A N 1
ATOM 609 C CA . GLN A 1 81 ? 2.663 5.074 -8.112 1.00 89.75 81 GLN A CA 1
ATOM 610 C C . GLN A 1 81 ? 1.925 6.375 -7.749 1.00 89.75 81 GLN A C 1
ATOM 612 O O . GLN A 1 81 ? 1.471 7.108 -8.626 1.00 89.75 81 GLN A O 1
ATOM 617 N N . THR A 1 82 ? 1.748 6.650 -6.457 1.00 91.00 82 THR A N 1
ATOM 618 C CA . THR A 1 82 ? 0.980 7.792 -5.941 1.00 91.00 82 THR A CA 1
ATOM 619 C C . THR A 1 82 ? 1.799 8.585 -4.925 1.00 91.00 82 THR A C 1
ATOM 621 O O . THR A 1 82 ? 2.918 8.200 -4.596 1.00 91.00 82 THR A O 1
ATOM 624 N N . ASP A 1 83 ? 1.259 9.701 -4.431 1.00 89.50 83 ASP A N 1
ATOM 625 C CA . ASP A 1 83 ? 1.942 10.534 -3.437 1.00 89.50 83 ASP A CA 1
ATOM 626 C C . ASP A 1 83 ? 2.152 9.775 -2.105 1.00 89.50 83 ASP A C 1
ATOM 628 O O . ASP A 1 83 ? 1.162 9.398 -1.463 1.00 89.50 83 ASP A O 1
ATOM 632 N N . PRO A 1 84 ? 3.406 9.550 -1.660 1.00 88.00 84 PRO A N 1
ATOM 633 C CA . PRO A 1 84 ? 3.688 8.849 -0.409 1.00 88.00 84 PRO A CA 1
ATOM 634 C C . PRO A 1 84 ? 3.161 9.590 0.829 1.00 88.00 84 PRO A C 1
ATOM 636 O O . PRO A 1 84 ? 2.774 8.940 1.804 1.00 88.00 84 PRO A O 1
ATOM 639 N N . GLU A 1 85 ? 3.060 10.923 0.795 1.00 88.31 85 GLU A N 1
ATOM 640 C CA . GLU A 1 85 ? 2.591 11.723 1.937 1.00 88.31 85 GLU A CA 1
ATOM 641 C C . GLU A 1 85 ? 1.124 11.423 2.286 1.00 88.31 85 GLU A C 1
ATOM 643 O O . GLU A 1 85 ? 0.723 11.446 3.454 1.00 88.31 85 GLU A O 1
ATOM 648 N N . ALA A 1 86 ? 0.317 11.026 1.296 1.00 88.56 86 ALA A N 1
ATOM 649 C CA . ALA A 1 86 ? -1.069 10.625 1.518 1.00 88.56 86 ALA A CA 1
ATOM 650 C C . ALA A 1 86 ? -1.189 9.367 2.403 1.00 88.56 86 ALA A C 1
ATOM 652 O O . ALA A 1 86 ? -2.182 9.200 3.123 1.00 88.56 86 ALA A O 1
ATOM 653 N N . PHE A 1 87 ? -0.190 8.477 2.366 1.00 89.00 87 PHE A N 1
ATOM 654 C CA . PHE A 1 87 ? -0.175 7.219 3.121 1.00 89.00 87 PHE A CA 1
ATOM 655 C C . PHE A 1 87 ? 0.406 7.378 4.523 1.00 89.00 87 PHE A C 1
ATOM 657 O O . PHE A 1 87 ? 0.076 6.569 5.396 1.00 89.00 87 PHE A O 1
ATOM 664 N N . PHE A 1 88 ? 1.182 8.438 4.764 1.00 89.56 88 PHE A N 1
ATOM 665 C CA . PHE A 1 88 ? 1.807 8.760 6.048 1.00 89.56 88 PHE A CA 1
ATOM 666 C C . PHE A 1 88 ? 1.390 10.149 6.566 1.00 89.56 88 PHE A C 1
ATOM 668 O O . PHE A 1 88 ? 2.238 11.004 6.801 1.00 89.56 88 PHE A O 1
AT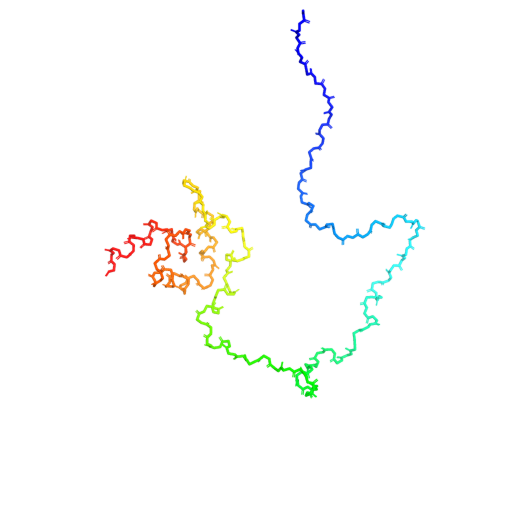OM 675 N N . PRO A 1 89 ? 0.087 10.388 6.809 1.00 85.50 89 PRO A N 1
ATOM 676 C CA . PRO A 1 89 ? -0.383 11.701 7.226 1.00 85.50 89 PRO A CA 1
ATOM 677 C C . PRO A 1 89 ? 0.150 12.098 8.607 1.00 85.50 89 PRO A C 1
ATOM 679 O O . PRO A 1 89 ? 0.192 11.288 9.541 1.00 85.50 89 PRO A O 1
ATOM 682 N N . GLU A 1 90 ? 0.447 13.388 8.766 1.00 85.56 90 GLU A N 1
ATOM 683 C CA . GLU A 1 90 ? 0.729 13.997 10.066 1.00 85.56 90 GLU A CA 1
ATOM 684 C C . GLU A 1 90 ? -0.451 13.836 11.047 1.00 85.56 90 GLU A C 1
ATOM 686 O O . GLU A 1 90 ? -1.574 13.468 10.681 1.00 85.56 90 GLU A O 1
ATOM 691 N N . LYS A 1 91 ? -0.219 14.119 12.338 1.00 80.88 91 LYS A N 1
ATOM 692 C CA . LYS A 1 91 ? -1.230 13.977 13.402 1.00 80.88 91 LYS A CA 1
ATOM 693 C C . LYS A 1 91 ? -2.509 14.761 13.065 1.00 80.88 91 LYS A C 1
ATOM 695 O O . LYS A 1 91 ? -2.579 15.964 13.280 1.00 80.88 91 LYS A O 1
ATOM 700 N N . GLY A 1 92 ? -3.545 14.050 12.616 1.00 78.88 92 GLY A N 1
ATOM 701 C CA . GLY A 1 92 ? -4.849 14.629 12.267 1.00 78.88 92 GLY A CA 1
ATOM 702 C C . GLY A 1 92 ? -5.102 14.813 10.767 1.00 78.88 92 GLY A C 1
ATOM 703 O O . GLY A 1 92 ? -6.178 15.286 10.408 1.00 78.88 92 GLY A O 1
ATOM 704 N N . GLY A 1 93 ? -4.170 14.410 9.901 1.00 84.25 93 GLY A N 1
ATOM 705 C CA . GLY A 1 93 ? -4.352 14.427 8.452 1.00 84.25 93 GLY A CA 1
ATOM 706 C C . GLY A 1 93 ? -5.433 13.457 7.957 1.00 84.25 93 GLY A C 1
ATOM 707 O O . GLY A 1 93 ? -5.837 12.503 8.634 1.00 84.25 93 GLY A O 1
ATOM 708 N N . SER A 1 94 ? -5.932 13.719 6.749 1.00 87.88 94 SER A N 1
ATOM 709 C CA . SER A 1 94 ? -6.968 12.898 6.120 1.00 87.88 94 SER A CA 1
ATOM 710 C C . SER A 1 94 ? -6.402 11.550 5.677 1.00 87.88 94 SER A C 1
ATOM 712 O O . SER A 1 94 ? -5.436 11.487 4.934 1.00 87.88 94 SER A O 1
ATOM 714 N N . THR A 1 95 ? -7.060 10.458 6.072 1.00 90.88 95 THR A N 1
ATOM 715 C CA . THR A 1 95 ? -6.724 9.089 5.622 1.00 90.88 95 THR A CA 1
ATOM 716 C C . THR A 1 95 ? -7.628 8.600 4.491 1.00 90.88 95 THR A C 1
ATOM 718 O O . THR A 1 95 ? -7.518 7.462 4.038 1.00 90.88 95 THR A O 1
ATOM 721 N N . ARG A 1 96 ? -8.587 9.429 4.061 1.00 90.56 96 ARG A N 1
ATOM 722 C CA . ARG A 1 96 ? -9.672 9.006 3.167 1.00 90.56 96 ARG A CA 1
ATOM 723 C C . ARG A 1 96 ? -9.169 8.669 1.766 1.00 90.56 96 ARG A C 1
ATOM 725 O O . ARG A 1 96 ? -9.649 7.712 1.167 1.00 90.56 96 ARG A O 1
ATOM 732 N N . GLU A 1 97 ? -8.230 9.457 1.263 1.00 91.12 97 GLU A N 1
ATOM 733 C CA . GLU A 1 97 ? -7.693 9.313 -0.088 1.00 91.12 97 GLU A CA 1
ATOM 734 C C . GLU A 1 97 ? -6.811 8.071 -0.217 1.00 91.12 97 GLU A C 1
ATOM 736 O O . GLU A 1 97 ? -7.111 7.202 -1.034 1.00 91.12 97 GLU A O 1
ATOM 741 N N . ALA A 1 98 ? -5.840 7.899 0.683 1.00 93.38 98 ALA A N 1
ATOM 742 C CA . ALA A 1 98 ? -5.015 6.693 0.736 1.00 93.38 98 ALA A CA 1
ATOM 743 C C . ALA A 1 98 ? -5.850 5.410 0.859 1.00 93.38 98 ALA A C 1
ATOM 745 O O . ALA A 1 98 ? -5.608 4.433 0.155 1.00 93.38 98 ALA A O 1
ATOM 746 N N . LYS A 1 99 ? -6.908 5.413 1.682 1.00 93.50 99 LYS A N 1
ATOM 747 C CA . LYS A 1 99 ? -7.830 4.267 1.774 1.00 93.50 99 LYS A CA 1
ATOM 748 C C . LYS A 1 99 ? -8.529 3.955 0.452 1.00 93.50 99 LYS A C 1
ATOM 750 O O . LYS A 1 99 ? -8.713 2.782 0.127 1.00 93.50 99 LYS A O 1
ATOM 755 N N . LYS A 1 100 ? -8.923 4.982 -0.306 1.00 93.81 100 LYS A N 1
ATOM 756 C CA . LYS A 1 100 ? -9.550 4.811 -1.622 1.00 93.81 100 LYS A CA 1
ATOM 757 C C . LYS A 1 100 ? -8.574 4.147 -2.595 1.00 93.81 100 LYS A C 1
ATOM 759 O O . LYS A 1 100 ? -8.956 3.165 -3.220 1.00 93.81 100 LYS A O 1
ATOM 764 N N . ILE A 1 101 ? -7.328 4.621 -2.642 1.00 94.19 101 ILE A N 1
ATOM 765 C CA . ILE A 1 101 ? -6.263 4.048 -3.480 1.00 94.19 101 ILE A CA 1
ATOM 766 C C . ILE A 1 101 ? -5.976 2.597 -3.072 1.00 94.19 101 ILE A C 1
ATOM 768 O O . ILE A 1 101 ? -5.959 1.705 -3.914 1.00 94.19 101 ILE A O 1
ATOM 772 N N . CYS A 1 102 ? -5.841 2.317 -1.772 1.00 95.25 102 CYS A N 1
ATOM 773 C CA . CYS A 1 102 ? -5.639 0.948 -1.293 1.00 95.25 102 CYS A CA 1
ATOM 774 C C . CYS A 1 102 ? -6.767 -0.008 -1.700 1.00 95.25 102 CYS A C 1
ATOM 776 O O . CYS A 1 102 ? -6.520 -1.201 -1.828 1.00 95.25 102 CYS A O 1
ATOM 778 N N . THR A 1 103 ? -8.004 0.474 -1.861 1.00 93.38 103 THR A N 1
ATOM 779 C CA . THR A 1 103 ? -9.152 -0.389 -2.188 1.00 93.38 103 THR A CA 1
ATOM 780 C C . THR A 1 103 ? -9.075 -0.931 -3.617 1.00 93.38 103 THR A C 1
ATOM 782 O O . THR A 1 103 ? -9.588 -2.016 -3.869 1.00 93.38 103 THR A O 1
ATOM 785 N N . SER A 1 104 ? -8.412 -0.214 -4.527 1.00 94.12 104 SER A N 1
ATOM 786 C CA . SER A 1 104 ? -8.148 -0.660 -5.900 1.00 94.12 104 SER A CA 1
ATOM 787 C C . SER A 1 104 ? -6.800 -1.371 -6.067 1.00 94.12 104 SER A C 1
ATOM 789 O O . SER A 1 104 ? -6.432 -1.693 -7.188 1.00 94.12 104 SER A O 1
ATOM 791 N N . CYS A 1 105 ? -6.048 -1.587 -4.984 1.00 96.50 105 CYS A N 1
ATOM 792 C CA . CYS A 1 105 ? -4.743 -2.244 -5.031 1.00 96.50 105 CYS A CA 1
ATOM 793 C C . CYS A 1 105 ? -4.899 -3.773 -5.006 1.00 96.50 105 CYS A C 1
ATOM 79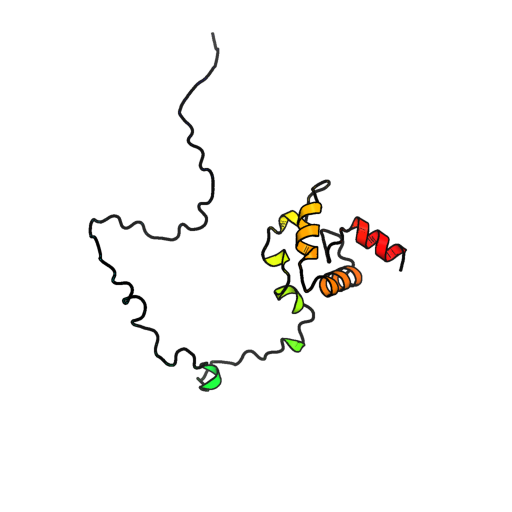5 O O . CYS A 1 105 ? -5.560 -4.313 -4.116 1.00 96.50 105 CYS A O 1
ATOM 797 N N . GLU A 1 106 ? -4.265 -4.468 -5.949 1.00 95.44 106 GLU A N 1
ATOM 798 C CA . GLU A 1 106 ? -4.357 -5.928 -6.101 1.00 95.44 106 GLU A CA 1
ATOM 799 C C . GLU A 1 106 ? -3.648 -6.668 -4.956 1.00 95.44 106 GLU A C 1
ATOM 801 O O . GLU A 1 106 ? -4.203 -7.590 -4.359 1.00 95.44 106 GLU A O 1
ATOM 806 N N . VAL A 1 107 ? -2.480 -6.175 -4.536 1.00 96.38 107 VAL A N 1
ATOM 807 C CA . VAL A 1 107 ? -1.670 -6.744 -3.441 1.00 96.38 107 VAL A CA 1
ATOM 808 C C . VAL A 1 107 ? -2.137 -6.325 -2.040 1.00 96.38 107 VAL A C 1
ATOM 810 O O . VAL A 1 107 ? -1.428 -6.484 -1.045 1.00 96.38 107 VAL A O 1
ATOM 813 N N . ARG A 1 108 ? -3.356 -5.782 -1.911 1.00 95.50 108 ARG A N 1
ATOM 814 C CA . ARG A 1 108 ? -3.897 -5.269 -0.639 1.00 95.50 108 ARG A CA 1
ATOM 815 C C . ARG A 1 108 ? -3.900 -6.317 0.479 1.00 95.50 108 ARG A C 1
ATOM 817 O O . ARG A 1 108 ? -3.652 -5.959 1.629 1.00 95.50 108 ARG A O 1
ATOM 824 N N . ALA A 1 109 ? -4.219 -7.572 0.162 1.00 94.31 109 ALA A N 1
ATOM 825 C CA . ALA A 1 109 ? -4.281 -8.651 1.148 1.00 94.31 109 ALA A CA 1
ATOM 826 C C . ALA A 1 109 ? -2.891 -8.979 1.716 1.00 94.31 109 ALA A C 1
ATOM 828 O O . ALA A 1 109 ? -2.720 -8.977 2.931 1.00 94.31 109 ALA A O 1
ATOM 829 N N . GLN A 1 110 ? -1.897 -9.153 0.841 1.00 94.81 110 GLN A N 1
ATOM 830 C CA . GLN A 1 110 ? -0.497 -9.391 1.218 1.00 94.81 110 GLN A CA 1
ATOM 831 C C . GLN A 1 110 ? 0.074 -8.206 2.012 1.00 94.81 110 GLN A C 1
ATOM 833 O O . GLN A 1 110 ? 0.685 -8.393 3.059 1.00 94.81 110 GLN A O 1
ATOM 838 N N . CYS A 1 111 ? -0.226 -6.974 1.583 1.00 95.62 111 CYS A N 1
ATOM 839 C CA . CYS A 1 111 ? 0.150 -5.750 2.292 1.00 95.62 111 CYS A CA 1
ATOM 840 C C . CYS A 1 111 ? -0.429 -5.680 3.714 1.00 95.62 111 CYS A C 1
ATOM 842 O O . CYS A 1 111 ? 0.239 -5.211 4.638 1.00 95.62 111 CYS A O 1
ATOM 844 N N . LEU A 1 112 ? -1.678 -6.126 3.902 1.00 94.31 112 LEU A N 1
ATOM 845 C CA . LEU A 1 112 ? -2.291 -6.164 5.226 1.00 94.31 112 LEU A CA 1
ATOM 846 C C . LEU A 1 112 ? -1.625 -7.206 6.123 1.00 94.31 112 LEU A C 1
ATOM 848 O O . LEU A 1 112 ? -1.341 -6.893 7.276 1.00 94.31 112 LEU A O 1
ATOM 852 N N . GLU A 1 113 ? -1.392 -8.407 5.597 1.00 93.38 113 GLU A N 1
ATOM 853 C CA . GLU A 1 113 ? -0.752 -9.492 6.341 1.00 93.38 113 GLU A CA 1
ATOM 854 C C . GLU A 1 113 ? 0.634 -9.061 6.821 1.00 93.38 113 GLU A C 1
ATOM 856 O O . GLU A 1 113 ? 0.893 -9.036 8.023 1.00 93.38 113 GLU A O 1
ATOM 861 N N . TYR A 1 114 ? 1.452 -8.541 5.902 1.00 93.56 114 TYR A N 1
ATOM 862 C CA . TYR A 1 114 ? 2.775 -8.009 6.214 1.00 93.56 114 TYR A CA 1
ATOM 863 C C . TYR A 1 114 ? 2.730 -6.967 7.341 1.00 93.56 114 TYR A C 1
ATOM 865 O O . TYR A 1 114 ? 3.530 -7.011 8.276 1.00 93.56 114 TYR A O 1
ATOM 873 N N . ALA A 1 115 ? 1.772 -6.037 7.295 1.00 94.56 115 ALA A N 1
ATOM 874 C CA . ALA A 1 115 ? 1.642 -4.997 8.313 1.00 94.56 115 ALA A CA 1
ATOM 875 C C . ALA A 1 115 ? 1.199 -5.529 9.686 1.00 94.56 115 ALA A C 1
ATOM 877 O O . ALA A 1 115 ? 1.465 -4.884 10.703 1.00 94.56 115 ALA A O 1
ATOM 878 N N . LEU A 1 116 ? 0.487 -6.659 9.732 1.00 91.19 116 LEU A N 1
ATOM 879 C CA . LEU A 1 116 ? 0.089 -7.315 10.977 1.00 91.19 116 LEU A CA 1
ATOM 880 C C . LEU A 1 116 ? 1.235 -8.143 11.564 1.00 91.19 116 LEU A C 1
ATOM 882 O O . LEU A 1 116 ? 1.452 -8.073 12.774 1.00 91.19 116 LEU A O 1
ATOM 886 N N . GLU A 1 117 ? 1.974 -8.864 10.722 1.00 92.44 117 GLU A N 1
ATOM 887 C CA . GLU A 1 117 ? 3.138 -9.669 11.108 1.00 92.44 117 GLU A CA 1
ATOM 888 C C . GLU A 1 117 ? 4.293 -8.803 11.628 1.00 92.44 117 GLU A C 1
ATOM 890 O O . GLU A 1 117 ? 4.887 -9.113 12.659 1.00 92.44 117 GLU A O 1
ATOM 895 N N . ASN A 1 118 ? 4.568 -7.678 10.959 1.00 91.19 118 ASN A N 1
ATOM 896 C CA . ASN A 1 118 ? 5.675 -6.773 11.297 1.00 91.19 118 ASN A CA 1
ATOM 897 C C . ASN A 1 118 ? 5.282 -5.669 12.299 1.00 91.19 118 ASN A C 1
ATOM 899 O O . ASN A 1 118 ? 6.101 -4.819 12.639 1.00 91.19 118 ASN A O 1
ATOM 903 N N . ASP A 1 119 ? 4.034 -5.676 12.781 1.00 89.12 119 ASP A N 1
ATOM 904 C CA . ASP A 1 119 ? 3.452 -4.652 13.662 1.00 89.12 119 ASP A CA 1
ATOM 905 C C . ASP A 1 119 ? 3.711 -3.218 13.172 1.00 89.12 119 ASP A C 1
ATOM 907 O O . ASP A 1 119 ? 4.111 -2.339 13.937 1.00 89.12 119 ASP A O 1
ATOM 911 N N . GLU A 1 120 ? 3.466 -2.963 11.884 1.00 91.75 120 GLU A N 1
ATOM 912 C CA . GLU A 1 120 ? 3.706 -1.650 11.290 1.00 91.75 120 GLU A CA 1
ATOM 913 C C . GLU A 1 120 ? 2.854 -0.582 11.981 1.00 91.75 120 GLU A C 1
ATOM 915 O O . GLU A 1 120 ? 1.615 -0.633 11.993 1.00 91.75 120 GLU A O 1
ATOM 920 N N . ARG A 1 121 ? 3.521 0.408 12.584 1.00 86.25 121 ARG A N 1
ATOM 921 C CA . ARG A 1 121 ? 2.892 1.343 13.533 1.00 86.25 121 ARG A CA 1
ATOM 922 C C . ARG A 1 121 ? 2.365 2.610 12.891 1.00 86.25 121 ARG A C 1
ATOM 924 O O . ARG A 1 121 ? 1.507 3.259 13.472 1.00 86.25 121 ARG A O 1
ATOM 931 N N . PHE A 1 122 ? 2.852 2.978 11.718 1.00 88.88 122 PHE A N 1
ATOM 932 C CA . PHE A 1 122 ? 2.482 4.235 11.078 1.00 88.88 122 PHE A CA 1
ATOM 933 C C . PHE A 1 122 ? 1.838 3.987 9.719 1.00 88.88 122 PHE A C 1
ATOM 935 O O . PHE A 1 122 ? 1.916 2.894 9.163 1.00 88.88 122 PHE A O 1
ATOM 942 N N . GLY A 1 123 ? 1.129 4.999 9.230 1.00 91.56 123 GLY A N 1
ATOM 943 C CA . GLY A 1 123 ? 0.543 5.005 7.898 1.00 91.56 123 GLY A CA 1
ATOM 944 C C . GLY A 1 123 ? -0.614 4.032 7.643 1.00 91.56 123 GLY A C 1
ATOM 945 O O . GLY A 1 123 ? -1.146 3.345 8.535 1.00 91.56 123 GLY A O 1
ATOM 946 N N . ILE A 1 124 ? -1.041 4.025 6.382 1.00 94.56 124 ILE A N 1
ATOM 947 C CA . ILE A 1 124 ? -2.122 3.193 5.851 1.00 94.56 124 ILE A CA 1
ATOM 948 C C . ILE A 1 124 ? -1.535 1.949 5.187 1.00 94.56 124 ILE A C 1
ATOM 950 O O . ILE A 1 124 ? -0.789 2.054 4.225 1.00 94.56 124 ILE A O 1
ATOM 954 N N . TRP A 1 125 ? -1.942 0.775 5.671 1.00 95.06 125 TRP A N 1
ATOM 955 C CA . TRP A 1 125 ? -1.509 -0.527 5.157 1.00 95.06 125 TRP A CA 1
ATOM 956 C C . TRP A 1 125 ? -2.731 -1.388 4.872 1.00 95.06 125 TRP A C 1
ATOM 958 O O . TRP A 1 125 ? -3.654 -1.433 5.691 1.00 95.06 125 TRP A O 1
ATOM 968 N N . GLY A 1 126 ? -2.790 -2.029 3.702 1.00 95.00 126 GLY A N 1
ATOM 969 C CA . GLY A 1 126 ? -3.924 -2.883 3.325 1.00 95.00 126 GLY A CA 1
ATOM 970 C C . GLY A 1 126 ? -5.293 -2.176 3.331 1.00 95.00 126 GLY A C 1
ATOM 971 O O . GLY A 1 126 ? -6.339 -2.814 3.486 1.00 95.00 126 GLY A O 1
ATOM 972 N N . GLY A 1 127 ? -5.314 -0.843 3.212 1.00 94.25 127 GLY A N 1
ATOM 973 C CA . GLY A 1 127 ? -6.523 -0.017 3.333 1.00 94.25 127 GLY A CA 1
ATOM 974 C C . GLY A 1 127 ? -7.000 0.234 4.769 1.00 94.25 127 GLY A C 1
ATOM 975 O O . GLY A 1 127 ? -8.096 0.756 4.967 1.00 94.25 127 GLY A O 1
ATOM 976 N N . LEU A 1 128 ? -6.194 -0.108 5.776 1.00 93.56 128 LEU A N 1
ATOM 977 C CA . LEU A 1 128 ? -6.479 0.117 7.191 1.00 93.56 128 LEU A CA 1
ATOM 978 C C . LEU A 1 128 ? -5.467 1.099 7.784 1.00 93.56 128 LEU A C 1
ATOM 980 O O . LEU A 1 128 ? -4.262 0.997 7.561 1.00 93.56 128 LEU A O 1
ATOM 984 N N . SER A 1 129 ? -5.960 2.040 8.585 1.00 92.88 129 SER A N 1
ATOM 985 C CA . SER A 1 129 ? -5.117 2.904 9.415 1.00 92.88 129 SER A CA 1
ATOM 986 C C . SER A 1 129 ? -4.574 2.158 10.628 1.00 92.88 129 SER A C 1
ATOM 988 O O . SER A 1 129 ? -5.156 1.166 11.069 1.00 92.88 129 SER A O 1
ATOM 990 N N . GLU A 1 130 ? -3.514 2.687 11.240 1.00 91.00 130 GLU A N 1
ATOM 991 C CA . GLU A 1 130 ? -2.968 2.183 12.508 1.00 91.00 130 GLU A CA 1
ATOM 992 C C . GLU A 1 130 ? -4.071 1.925 13.554 1.00 91.00 130 GLU A C 1
ATOM 994 O O . GLU A 1 130 ? -4.146 0.856 14.164 1.00 91.00 130 GLU A O 1
ATOM 999 N N . ARG A 1 131 ? -4.982 2.891 13.745 1.00 89.12 131 ARG A N 1
ATOM 1000 C CA . ARG A 1 131 ? -6.079 2.782 14.722 1.00 89.12 131 ARG A CA 1
ATOM 1001 C C . ARG A 1 131 ? -7.033 1.634 14.399 1.00 89.12 131 ARG A C 1
ATOM 1003 O O . ARG A 1 131 ? -7.625 1.071 15.318 1.00 89.12 131 ARG A O 1
ATOM 1010 N N . GLU A 1 132 ? -7.217 1.309 13.124 1.00 91.62 132 GLU A N 1
ATOM 1011 C CA . GLU A 1 132 ? -8.059 0.197 12.682 1.00 91.62 132 GLU A CA 1
ATOM 1012 C C . GLU A 1 132 ? -7.328 -1.141 12.806 1.00 91.62 132 GLU A C 1
ATOM 1014 O O . GLU A 1 132 ? -7.910 -2.074 13.358 1.00 91.62 132 GLU A O 1
ATOM 1019 N N . ARG A 1 133 ? -6.043 -1.221 12.427 1.00 92.31 133 ARG A N 1
ATOM 1020 C CA . ARG A 1 133 ? -5.212 -2.425 12.624 1.00 92.31 133 ARG A CA 1
ATOM 1021 C C . ARG A 1 133 ? -5.119 -2.812 14.100 1.00 92.31 133 ARG A C 1
ATOM 1023 O O . ARG A 1 133 ? -5.357 -3.962 14.460 1.00 92.31 133 ARG A O 1
ATOM 1030 N N . ARG A 1 134 ? -4.927 -1.832 14.992 1.00 89.88 134 ARG A N 1
ATOM 1031 C CA . ARG A 1 134 ? -4.962 -2.044 16.453 1.00 89.88 134 ARG A CA 1
ATOM 1032 C C . ARG A 1 134 ? -6.300 -2.592 16.956 1.00 89.88 134 ARG A C 1
ATOM 1034 O O . ARG A 1 134 ? -6.325 -3.291 17.964 1.00 89.88 134 ARG A O 1
ATOM 1041 N N . LYS A 1 135 ? -7.424 -2.250 16.315 1.00 90.81 135 LYS A N 1
ATOM 1042 C CA . LYS A 1 135 ? -8.741 -2.813 16.664 1.00 90.81 135 LYS A CA 1
ATOM 1043 C C . LYS A 1 135 ? -8.900 -4.231 16.127 1.00 90.81 135 LYS A C 1
ATOM 1045 O O . LYS A 1 135 ? -9.507 -5.044 16.811 1.00 90.81 135 LYS A O 1
ATOM 1050 N N . LEU A 1 136 ? -8.366 -4.508 14.938 1.00 87.38 136 LEU A N 1
ATOM 1051 C CA . LEU A 1 136 ? -8.393 -5.830 14.316 1.00 87.38 136 LEU A CA 1
ATOM 1052 C C . LEU A 1 136 ? -7.618 -6.847 15.166 1.00 87.38 136 LEU A C 1
ATOM 1054 O O . LEU A 1 136 ? -8.186 -7.855 15.564 1.00 87.38 136 LEU A O 1
ATOM 1058 N N . ARG A 1 137 ? -6.390 -6.502 15.580 1.00 84.00 137 ARG A N 1
ATOM 1059 C CA . ARG A 1 137 ? -5.553 -7.326 16.474 1.00 84.00 137 ARG A CA 1
ATOM 1060 C C . ARG A 1 137 ? -6.170 -7.615 17.845 1.00 84.00 137 ARG A C 1
ATOM 1062 O O . ARG A 1 137 ? -5.774 -8.566 18.493 1.00 84.00 137 ARG A O 1
ATOM 1069 N N . LYS A 1 138 ? -7.093 -6.775 18.323 1.00 83.44 138 LYS A N 1
ATOM 1070 C CA . LYS A 1 138 ? -7.800 -6.993 19.600 1.00 83.44 138 LYS A CA 1
ATOM 1071 C C . LYS A 1 138 ? -9.012 -7.918 19.476 1.00 83.44 138 LYS A C 1
ATOM 1073 O O . LYS A 1 138 ? -9.612 -8.245 20.494 1.00 83.44 138 LYS A O 1
ATOM 1078 N N . ARG A 1 139 ? -9.455 -8.201 18.249 1.00 73.88 139 ARG A N 1
ATOM 1079 C CA . ARG A 1 139 ? -10.657 -8.993 17.954 1.00 73.88 139 ARG A CA 1
ATOM 1080 C C . ARG A 1 139 ? -10.332 -10.395 17.439 1.00 73.88 139 ARG A C 1
ATOM 1082 O O . ARG A 1 139 ? -11.219 -11.239 17.511 1.00 73.88 139 ARG A O 1
ATOM 1089 N N . ALA A 1 140 ? -9.135 -10.586 16.887 1.00 60.94 140 ALA A N 1
ATOM 1090 C CA . ALA A 1 140 ? -8.541 -11.890 16.603 1.00 60.94 140 ALA A CA 1
ATOM 1091 C C . ALA A 1 140 ? -7.977 -12.493 17.896 1.00 60.94 140 ALA A C 1
ATOM 1093 O O . ALA A 1 140 ? -8.074 -13.728 18.040 1.00 60.94 140 ALA A O 1
#

Radius of gyration: 26.61 Å; chains: 1; bounding box: 43×78×61 Å

Sequence (140 aa):
MIRDLTQANDTAVITGNDFNRCGPVIETSGVIRVNGSDFHAGVPEDWHVDPVALGVPGVRRPETDDEENPLAWQVDSLCAQTDPEAFFPEKGGSTREAKKICTSCEVRAQCLEYALENDERFGIWGGLSERERRKLRKRA

pLDDT: mean 75.01, std 18.12, range [42.69, 96.5]

Secondary structure (DSSP, 8-state):
---------------S-------------------TTTT-TT--TTTTS-TTTTT-TT-PPP--GGGG-TTGGGGG-GGGGS-GGGTS--TT---HHHHHHHHT-TTHHHHHHHHHHTT--SSEETTEEHHHHHHHTTT-

Foldseek 3Di:
DDDDDDDDDDDPDPPDDPPDPPDDDDPDDDPPPDDPPPPPPDQPPCVVPDVVNVVPPPDDDPPCPVVVPLCNLVVQFQCVVDDVCQFFDDDPDDVPVVLVSLVPRPCLVVQLVVCLVVVPQTGATSSDGNVRSVVVVVVD